Protein AF-A0A2J8TVY1-F1 (afdb_monomer)

Mean predicted aligned error: 2.94 Å

Radius of gyration: 14.37 Å; Cα contacts (8 Å, |Δi|>4): 153; chains: 1; bounding box: 36×35×36 Å

Organism: Pongo abelii (NCBI:txid9601)

Solvent-accessible surface area (backbone atoms only — not comparable to full-atom values): 6841 Å² total; per-residue (Å²): 133,93,77,74,78,48,88,87,83,74,65,46,99,85,71,47,61,60,47,99,72,39,64,77,60,78,91,54,66,66,58,52,52,49,53,50,49,67,54,39,65,48,96,45,90,93,34,29,12,31,40,62,41,47,50,67,60,62,70,55,46,56,70,96,60,53,50,56,77,74,36,48,36,33,36,33,39,83,81,62,92,63,48,57,92,68,41,75,35,62,24,68,42,70,69,51,44,56,57,50,47,66,38,71,82,36,43,72,37,44,62,48,42,59

Foldseek 3Di:
DDADADDDADADPVRDGDDPLHGPDDDPPVSVVVVLCVQQDFPDPQAGAEEEDEPSNQVSPPPVCPPPPNYQYEYADCPDPADPPRHNYYDPDPVRVVVVCPPPVNVVRHRHYD

Sequence (114 aa):
MVRLLNCIVAVSQNMGIGKNGDLPWPPLRNEFRYFQRMTTTSSVEGKQNLVIMGRKTWFSIPEKNRPLKDRINLVLSRELKEPPQGAHFLARSLDDALKLTERPELANKVDMIW

Structure (mmCIF, N/CA/C/O backbone):
data_AF-A0A2J8TVY1-F1
#
_entry.id   AF-A0A2J8TVY1-F1
#
loop_
_atom_site.group_PDB
_atom_site.id
_atom_site.type_symbol
_atom_site.label_atom_id
_atom_site.label_alt_id
_atom_site.label_comp_id
_atom_site.label_asym_id
_atom_site.label_entity_id
_atom_site.label_seq_id
_atom_site.pdbx_PDB_ins_code
_atom_site.Cartn_x
_atom_site.Cartn_y
_atom_site.Cartn_z
_atom_site.occupancy
_atom_site.B_iso_or_equiv
_atom_site.auth_seq_id
_atom_site.auth_comp_id
_atom_site.auth_asym_id
_atom_site.auth_atom_id
_atom_site.pdbx_PDB_model_num
ATOM 1 N N . MET A 1 1 ? -1.211 7.653 20.668 1.00 57.88 1 MET A N 1
ATOM 2 C CA . MET A 1 1 ? -1.234 6.174 20.733 1.00 57.88 1 MET A CA 1
ATOM 3 C C . MET A 1 1 ? -0.339 5.690 19.608 1.00 57.88 1 MET A C 1
ATOM 5 O O . MET A 1 1 ? -0.562 6.118 18.487 1.00 57.88 1 MET A O 1
ATOM 9 N N . VAL A 1 2 ? 0.703 4.907 19.887 1.00 65.62 2 VAL A N 1
ATOM 10 C CA . VAL A 1 2 ? 1.638 4.453 18.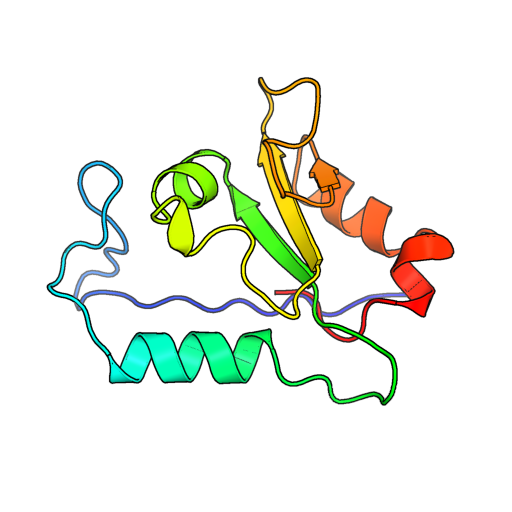841 1.00 65.62 2 VAL A CA 1
ATOM 11 C C . VAL A 1 2 ? 0.941 3.380 17.999 1.00 65.62 2 VAL A C 1
ATOM 13 O O . VAL A 1 2 ? 0.500 2.375 18.551 1.00 65.62 2 VAL A O 1
ATOM 16 N N . ARG A 1 3 ? 0.808 3.596 16.684 1.00 80.44 3 ARG A N 1
ATOM 17 C CA . ARG A 1 3 ? 0.339 2.573 15.734 1.00 80.44 3 ARG A CA 1
ATOM 18 C C . ARG A 1 3 ? 1.541 1.882 15.092 1.00 80.44 3 ARG A C 1
ATOM 20 O O . ARG A 1 3 ? 2.501 2.551 14.719 1.00 80.44 3 ARG A O 1
ATOM 27 N N . LEU A 1 4 ? 1.486 0.557 14.958 1.00 90.94 4 LEU A N 1
ATOM 28 C CA . LEU A 1 4 ? 2.494 -0.201 14.213 1.00 90.94 4 LEU A CA 1
ATOM 29 C C . LEU A 1 4 ? 2.363 0.062 12.707 1.00 90.94 4 LEU A C 1
ATOM 31 O O . LEU A 1 4 ? 1.257 0.048 12.165 1.00 90.94 4 LEU A O 1
ATOM 35 N N . LEU A 1 5 ? 3.507 0.252 12.047 1.00 94.94 5 LEU A N 1
ATOM 36 C CA . LEU A 1 5 ? 3.633 0.289 10.593 1.00 94.94 5 LEU A CA 1
ATOM 37 C C . LEU A 1 5 ? 4.208 -1.047 10.119 1.00 94.94 5 LEU A C 1
ATOM 39 O O . LEU A 1 5 ? 5.316 -1.416 10.509 1.00 94.94 5 LEU A O 1
ATOM 43 N N . ASN A 1 6 ? 3.460 -1.763 9.284 1.00 96.69 6 ASN A N 1
ATOM 44 C CA . ASN A 1 6 ? 3.899 -3.021 8.693 1.00 96.69 6 ASN A CA 1
ATOM 45 C C . ASN A 1 6 ? 4.484 -2.754 7.308 1.00 96.69 6 ASN A C 1
ATOM 47 O O . ASN A 1 6 ? 3.893 -2.026 6.523 1.00 96.69 6 ASN A O 1
ATOM 51 N N . CYS A 1 7 ? 5.611 -3.379 6.97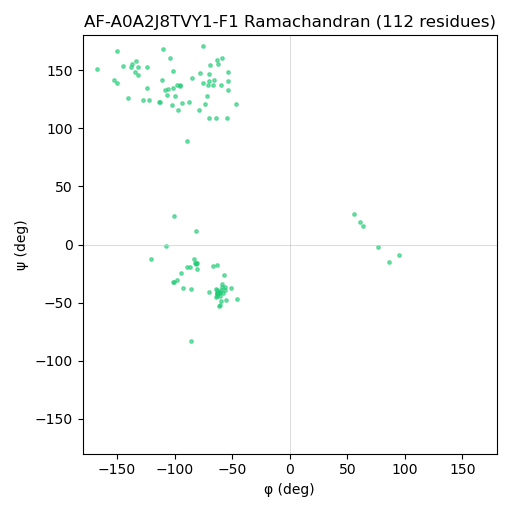8 1.00 96.94 7 CYS A N 1
ATOM 52 C CA . CYS A 1 7 ? 6.196 -3.290 5.642 1.00 96.94 7 CYS A CA 1
ATOM 53 C C . CYS A 1 7 ? 6.017 -4.620 4.909 1.00 96.94 7 CYS A C 1
ATOM 55 O O . CYS A 1 7 ? 6.338 -5.679 5.448 1.00 96.94 7 CYS A O 1
ATOM 57 N N . ILE A 1 8 ? 5.563 -4.565 3.656 1.00 97.38 8 ILE A N 1
ATOM 58 C CA . ILE A 1 8 ? 5.476 -5.728 2.770 1.00 97.38 8 ILE A CA 1
ATOM 59 C C . ILE A 1 8 ? 6.184 -5.430 1.448 1.00 97.38 8 ILE A C 1
ATOM 61 O O . ILE A 1 8 ? 5.890 -4.445 0.774 1.00 97.38 8 ILE A O 1
ATOM 65 N N . VAL A 1 9 ? 7.152 -6.270 1.082 1.00 96.88 9 VAL A N 1
ATOM 66 C CA . VAL A 1 9 ? 7.985 -6.073 -0.108 1.00 96.88 9 VAL A CA 1
ATOM 67 C C . VAL A 1 9 ? 8.440 -7.418 -0.668 1.00 96.88 9 VAL A C 1
ATOM 69 O O . VAL A 1 9 ? 8.802 -8.317 0.085 1.00 96.88 9 VAL A O 1
ATOM 72 N N . ALA A 1 10 ? 8.426 -7.545 -1.995 1.00 96.19 10 ALA A N 1
ATOM 73 C CA . ALA A 1 10 ? 9.116 -8.612 -2.711 1.00 96.19 10 ALA A CA 1
ATOM 74 C C . ALA A 1 10 ? 10.458 -8.068 -3.214 1.00 96.19 10 ALA A C 1
ATOM 76 O O . ALA A 1 10 ? 10.522 -6.934 -3.694 1.00 96.19 10 ALA A O 1
ATOM 77 N N . VAL A 1 11 ? 11.521 -8.860 -3.092 1.00 96.88 11 VAL A N 1
ATOM 78 C CA . VAL A 1 11 ? 12.893 -8.454 -3.426 1.00 96.88 11 VAL A CA 1
ATOM 79 C C . VAL A 1 11 ? 13.561 -9.515 -4.298 1.00 96.88 11 VAL A C 1
ATOM 81 O O . VAL A 1 11 ? 13.318 -10.711 -4.135 1.00 96.88 11 VAL A O 1
ATOM 84 N N . SER A 1 12 ? 14.422 -9.095 -5.222 1.00 95.44 12 SER A N 1
ATOM 85 C CA . SER A 1 12 ? 15.349 -9.996 -5.909 1.00 95.44 12 SER A CA 1
ATOM 86 C C . SER A 1 12 ? 16.515 -10.380 -4.989 1.00 95.44 12 SER A C 1
ATOM 88 O O . SER A 1 12 ? 16.723 -9.781 -3.934 1.00 95.44 12 SER A O 1
ATOM 90 N N . GLN A 1 13 ? 17.334 -11.345 -5.415 1.00 94.81 13 GLN A N 1
ATOM 91 C CA . GLN A 1 13 ? 18.514 -11.800 -4.659 1.00 94.81 13 GLN A CA 1
ATOM 92 C C . GLN A 1 13 ? 19.515 -10.676 -4.341 1.00 94.81 13 GLN A C 1
ATOM 94 O O . GLN A 1 13 ? 20.230 -10.751 -3.350 1.00 94.81 13 GLN A O 1
ATOM 99 N N . ASN A 1 14 ? 19.551 -9.621 -5.158 1.00 96.00 14 ASN A N 1
ATOM 100 C CA . ASN A 1 14 ? 20.378 -8.432 -4.955 1.00 96.00 14 ASN A CA 1
ATOM 101 C C . ASN A 1 14 ? 19.599 -7.239 -4.363 1.00 96.00 14 ASN A C 1
ATOM 103 O O . ASN A 1 14 ? 19.990 -6.096 -4.584 1.00 96.00 14 ASN A O 1
ATOM 107 N N . MET A 1 15 ? 18.493 -7.487 -3.649 1.00 96.44 15 MET A N 1
ATOM 108 C CA . MET A 1 15 ? 17.649 -6.467 -2.998 1.00 96.44 15 MET A CA 1
ATOM 109 C C . MET A 1 15 ? 16.962 -5.475 -3.957 1.00 96.44 15 MET A C 1
ATOM 111 O O . MET A 1 15 ? 16.462 -4.431 -3.538 1.00 96.44 15 MET A O 1
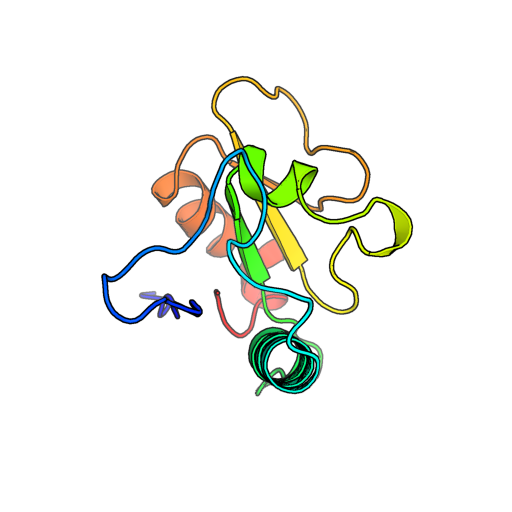ATOM 115 N N . GLY A 1 16 ? 16.901 -5.792 -5.250 1.00 97.00 16 GLY A N 1
ATOM 116 C CA . GLY A 1 16 ? 16.164 -5.011 -6.238 1.00 97.00 16 GLY A CA 1
ATOM 117 C C . GLY A 1 16 ? 14.652 -5.228 -6.124 1.00 97.00 16 GLY A C 1
ATOM 118 O O . GLY A 1 16 ? 14.188 -6.353 -5.957 1.00 97.00 16 GLY A O 1
ATOM 119 N N . ILE A 1 17 ? 13.874 -4.149 -6.250 1.00 96.94 17 ILE A N 1
ATOM 120 C CA . ILE A 1 17 ? 12.400 -4.180 -6.117 1.00 96.94 17 ILE A CA 1
ATOM 121 C C . ILE A 1 17 ? 11.655 -3.696 -7.367 1.00 96.94 17 ILE A C 1
ATOM 123 O O . ILE A 1 17 ? 10.442 -3.853 -7.474 1.00 96.94 17 ILE A O 1
ATOM 127 N N . GLY A 1 18 ? 12.366 -3.079 -8.310 1.00 95.50 18 GLY A N 1
ATOM 128 C CA . GLY A 1 18 ? 11.769 -2.434 -9.472 1.00 95.50 18 GLY A CA 1
ATOM 129 C C . GLY A 1 18 ? 12.806 -2.082 -10.528 1.00 95.50 18 GLY A C 1
ATOM 130 O O . GLY A 1 18 ? 13.964 -1.811 -10.208 1.00 95.50 18 GLY A O 1
ATOM 131 N N . LYS A 1 19 ? 12.386 -2.063 -11.792 1.00 95.00 19 LYS A N 1
ATOM 132 C CA . LYS A 1 19 ? 13.182 -1.597 -12.930 1.00 95.00 19 LYS A CA 1
ATOM 133 C C . LYS A 1 19 ? 12.270 -0.823 -13.877 1.00 95.00 19 LYS A C 1
ATOM 135 O O . LYS A 1 19 ? 11.230 -1.327 -14.273 1.00 95.00 19 LYS A O 1
ATOM 140 N N . ASN A 1 20 ? 12.650 0.409 -14.217 1.00 93.69 20 ASN A N 1
ATOM 141 C CA . ASN A 1 20 ? 11.898 1.292 -15.124 1.00 93.69 20 ASN A CA 1
ATOM 142 C C . ASN A 1 20 ? 10.428 1.560 -14.727 1.00 93.69 20 ASN A C 1
ATOM 144 O O . ASN A 1 20 ? 9.618 1.896 -15.579 1.00 93.69 20 ASN A O 1
ATOM 148 N N . GLY A 1 21 ? 10.093 1.472 -13.435 1.00 91.00 21 GLY A N 1
ATOM 149 C CA . GLY A 1 21 ? 8.728 1.687 -12.932 1.00 91.00 21 GLY A CA 1
ATOM 1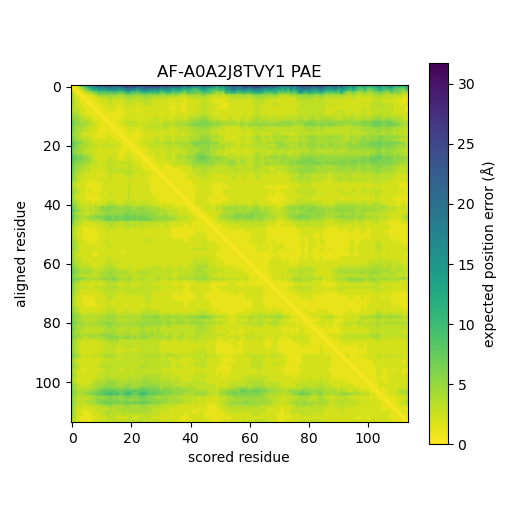50 C C . GLY A 1 21 ? 7.901 0.410 -12.776 1.00 91.00 21 GLY A C 1
ATOM 151 O O . GLY A 1 21 ? 6.859 0.460 -12.128 1.00 91.00 21 GLY A O 1
ATOM 152 N N . ASP A 1 22 ? 8.407 -0.722 -13.264 1.00 92.62 22 ASP A N 1
ATOM 153 C CA . ASP A 1 22 ? 7.753 -2.024 -13.193 1.00 92.62 22 ASP A CA 1
ATOM 154 C C . ASP A 1 22 ? 8.473 -2.978 -12.235 1.00 92.62 22 ASP A C 1
ATOM 156 O O . ASP A 1 22 ? 9.604 -2.738 -11.799 1.00 92.62 22 ASP A O 1
ATOM 160 N N . LEU A 1 23 ? 7.815 -4.096 -11.922 1.00 93.88 23 LEU A N 1
ATOM 161 C CA . LEU A 1 23 ? 8.447 -5.211 -11.221 1.00 93.88 23 LEU A CA 1
ATOM 162 C C . LEU A 1 23 ? 9.511 -5.852 -12.130 1.00 93.88 23 LEU A C 1
ATOM 164 O O . LEU A 1 23 ? 9.248 -6.065 -13.314 1.00 93.88 23 LEU A O 1
ATOM 168 N N . PRO A 1 24 ? 10.701 -6.209 -11.614 1.00 94.06 24 PRO A N 1
ATOM 169 C CA . PRO A 1 24 ? 11.800 -6.705 -12.440 1.00 94.06 24 PRO A CA 1
ATOM 170 C C . PRO A 1 24 ? 11.667 -8.202 -12.782 1.00 94.06 24 PRO A C 1
ATOM 172 O O . PRO A 1 24 ? 12.617 -8.810 -13.270 1.00 94.06 24 PRO A O 1
ATOM 175 N N . TRP A 1 25 ? 10.502 -8.800 -12.522 1.00 94.00 25 TRP A N 1
ATOM 176 C CA . TRP A 1 25 ? 10.179 -10.207 -12.752 1.00 94.00 25 TRP A CA 1
ATOM 177 C C . TRP A 1 25 ? 8.809 -10.359 -13.435 1.00 94.00 25 TRP A C 1
ATOM 179 O O . TRP A 1 25 ? 7.958 -9.472 -13.322 1.00 94.00 25 TRP A O 1
ATOM 189 N N . PRO A 1 26 ? 8.551 -11.499 -14.109 1.00 93.50 26 PRO A N 1
ATOM 190 C CA . PRO A 1 26 ? 7.224 -11.828 -14.625 1.00 93.50 26 PRO A CA 1
ATOM 191 C C . PRO A 1 26 ? 6.164 -11.884 -13.511 1.00 93.50 26 PRO A C 1
ATOM 193 O O . PRO A 1 26 ? 6.512 -12.077 -12.347 1.00 93.50 26 PRO A O 1
ATOM 196 N N . PRO A 1 27 ? 4.860 -11.787 -13.828 1.00 92.00 27 PRO A N 1
ATOM 197 C CA . PRO A 1 27 ? 3.802 -11.822 -12.819 1.00 92.00 27 PRO A CA 1
ATOM 198 C C . PRO A 1 27 ? 3.850 -13.066 -11.912 1.00 92.00 27 PRO A C 1
ATOM 200 O O . PRO A 1 27 ? 3.490 -14.174 -12.314 1.00 92.00 27 PRO A O 1
ATOM 203 N N . LEU A 1 28 ? 4.226 -12.865 -10.647 1.00 95.12 28 LEU A N 1
ATOM 204 C CA . LEU A 1 28 ? 4.296 -13.916 -9.631 1.00 95.12 28 LEU A CA 1
ATOM 205 C C . LEU A 1 28 ? 2.943 -14.044 -8.923 1.00 95.12 28 LEU A C 1
ATOM 207 O O . LEU A 1 28 ? 2.672 -13.385 -7.921 1.00 95.12 28 LEU A O 1
ATOM 211 N N . ARG A 1 29 ? 2.050 -14.883 -9.461 1.00 94.50 29 ARG A N 1
ATOM 212 C CA . ARG A 1 29 ? 0.657 -14.994 -8.977 1.00 94.50 29 ARG A CA 1
ATOM 213 C C . ARG A 1 29 ? 0.548 -15.326 -7.484 1.00 94.50 29 ARG A C 1
ATOM 215 O O . ARG A 1 29 ? -0.353 -14.818 -6.823 1.00 94.50 29 ARG A O 1
ATOM 222 N N . ASN A 1 30 ? 1.441 -16.164 -6.958 1.00 96.50 30 ASN A N 1
ATOM 223 C CA . ASN A 1 30 ? 1.431 -16.539 -5.542 1.00 96.50 30 ASN A CA 1
ATOM 224 C C . ASN A 1 30 ? 1.840 -15.369 -4.638 1.00 96.50 30 ASN A C 1
ATOM 226 O O . ASN A 1 30 ? 1.162 -15.130 -3.641 1.00 96.50 30 ASN A O 1
ATOM 230 N N . GLU A 1 31 ? 2.843 -14.586 -5.041 1.00 95.62 31 GLU A N 1
ATOM 231 C CA . GLU A 1 31 ? 3.249 -13.366 -4.329 1.00 95.62 31 GLU A CA 1
ATOM 232 C C . GLU A 1 31 ? 2.130 -12.323 -4.322 1.00 95.62 31 GLU A C 1
ATOM 234 O O . GLU A 1 31 ? 1.817 -11.749 -3.282 1.00 95.62 31 GLU A O 1
ATOM 239 N N . PHE A 1 32 ? 1.430 -12.133 -5.447 1.00 94.50 32 PHE A N 1
ATOM 240 C CA . PHE A 1 32 ? 0.273 -11.234 -5.483 1.00 94.50 32 PHE A CA 1
ATOM 241 C C . PHE A 1 32 ? -0.857 -11.691 -4.557 1.00 94.50 32 PHE A C 1
ATOM 243 O O . PHE A 1 32 ? -1.429 -10.864 -3.849 1.00 94.50 32 PHE A O 1
ATOM 250 N N . ARG A 1 33 ? -1.163 -12.994 -4.515 1.00 96.56 33 ARG A N 1
ATOM 251 C CA . ARG A 1 33 ? -2.156 -13.546 -3.577 1.00 96.56 33 ARG A CA 1
ATOM 252 C C . ARG A 1 33 ? -1.724 -13.360 -2.126 1.00 96.56 33 ARG A C 1
ATOM 254 O O . ARG A 1 33 ? -2.567 -13.066 -1.283 1.00 96.56 33 ARG A O 1
ATOM 261 N N . TYR A 1 34 ? -0.434 -13.531 -1.834 1.00 97.62 34 TYR A N 1
ATOM 262 C CA . TYR A 1 34 ? 0.126 -13.278 -0.510 1.00 97.62 34 TYR A CA 1
ATOM 263 C C . TYR A 1 34 ? -0.055 -11.806 -0.123 1.00 97.62 34 TYR A C 1
ATOM 265 O O . TYR A 1 34 ? -0.686 -11.523 0.891 1.00 97.62 34 TYR A O 1
ATOM 273 N N . PHE A 1 35 ? 0.383 -10.875 -0.977 1.00 97.50 35 PHE A N 1
ATOM 274 C CA . PHE A 1 35 ? 0.205 -9.437 -0.776 1.00 97.50 35 PHE A CA 1
ATOM 275 C C . PHE A 1 35 ? -1.264 -9.056 -0.565 1.00 97.50 35 PHE A C 1
ATOM 277 O O . PHE A 1 35 ? -1.590 -8.340 0.381 1.00 97.50 35 PHE A O 1
ATOM 284 N N . GLN A 1 36 ? -2.169 -9.557 -1.413 1.00 97.00 36 GLN A N 1
ATOM 285 C CA . GLN A 1 36 ? -3.604 -9.307 -1.283 1.00 97.00 36 GLN A CA 1
ATOM 286 C C . GLN A 1 36 ? -4.140 -9.815 0.053 1.00 97.00 36 GLN A C 1
ATOM 288 O O . GLN A 1 36 ? -4.813 -9.058 0.743 1.00 97.00 36 GLN A O 1
ATOM 293 N N . ARG A 1 37 ? -3.816 -11.052 0.442 1.00 97.50 37 ARG A N 1
ATOM 294 C CA . ARG A 1 37 ? -4.264 -11.625 1.714 1.00 97.50 37 ARG A CA 1
ATOM 295 C C . ARG A 1 37 ? -3.757 -10.808 2.901 1.00 97.50 37 ARG A C 1
ATOM 297 O O . ARG A 1 37 ? -4.564 -10.380 3.713 1.00 97.50 37 ARG A O 1
ATOM 304 N N . MET A 1 38 ? -2.455 -10.537 2.969 1.00 97.81 38 MET A N 1
ATOM 305 C CA . MET A 1 38 ? -1.864 -9.793 4.089 1.00 97.81 38 MET A CA 1
ATOM 306 C C . MET A 1 38 ? -2.448 -8.386 4.213 1.00 97.81 38 MET A C 1
ATOM 308 O O . MET A 1 38 ? -2.819 -7.959 5.300 1.00 97.81 38 MET A O 1
ATOM 312 N N . THR A 1 39 ? -2.585 -7.680 3.090 1.00 97.75 39 THR A N 1
ATOM 313 C CA . THR A 1 39 ? -3.052 -6.289 3.111 1.00 97.75 39 THR A CA 1
ATOM 314 C C . THR A 1 39 ? -4.567 -6.153 3.206 1.00 97.75 39 THR A C 1
ATOM 316 O O . THR A 1 39 ? -5.019 -5.071 3.545 1.00 97.75 39 THR A O 1
ATOM 319 N N . THR A 1 40 ? -5.363 -7.195 2.944 1.00 97.69 40 THR A N 1
ATOM 320 C CA . THR A 1 40 ? -6.841 -7.115 2.984 1.00 97.69 40 THR A CA 1
ATOM 321 C C . THR A 1 40 ? -7.433 -7.683 4.273 1.00 97.69 40 THR A C 1
ATOM 323 O O . THR A 1 40 ? -8.455 -7.190 4.739 1.00 97.69 40 THR A O 1
ATOM 326 N N . THR A 1 41 ? -6.809 -8.700 4.875 1.00 96.06 41 THR A N 1
ATOM 327 C CA . THR A 1 41 ? -7.332 -9.333 6.092 1.00 96.06 41 THR A CA 1
ATOM 328 C C . THR A 1 41 ? -7.213 -8.387 7.287 1.00 96.06 41 THR A C 1
ATOM 330 O O . THR A 1 41 ? -6.109 -8.147 7.777 1.00 96.06 41 THR A O 1
ATOM 333 N N . SER A 1 42 ? -8.344 -7.865 7.764 1.00 94.06 42 SER A N 1
ATOM 334 C CA . SER A 1 42 ? -8.416 -7.142 9.036 1.00 94.06 42 SER A CA 1
ATOM 335 C C . SER A 1 42 ? -8.598 -8.124 10.196 1.00 94.06 42 SER A C 1
ATOM 337 O O . SER A 1 42 ? -9.286 -9.135 10.075 1.00 94.06 42 SER A O 1
ATOM 339 N N . SER A 1 43 ? -7.959 -7.817 11.319 1.00 93.06 43 SER A N 1
ATOM 340 C CA . SER A 1 43 ? -8.101 -8.490 12.608 1.00 93.06 43 SER A CA 1
ATOM 341 C C . SER A 1 43 ? -9.303 -8.002 13.427 1.00 93.06 43 SER A C 1
ATOM 343 O O . SER A 1 43 ? -9.667 -8.648 14.408 1.00 93.06 43 SER A O 1
ATOM 345 N N . VAL A 1 44 ? -9.928 -6.886 13.033 1.00 93.75 44 VAL A N 1
ATOM 346 C CA . VAL A 1 44 ? -11.054 -6.268 13.743 1.00 93.75 44 VAL A CA 1
ATOM 347 C C . VAL A 1 44 ? -12.261 -6.163 12.818 1.00 93.75 44 VAL A C 1
ATOM 349 O O . VAL A 1 44 ? -12.196 -5.560 11.748 1.00 93.75 44 VAL A O 1
ATOM 352 N N . GLU A 1 45 ? -13.393 -6.718 13.248 1.00 93.00 45 GLU A N 1
ATOM 353 C CA . GLU A 1 45 ? -14.637 -6.661 12.481 1.00 93.00 45 GLU A CA 1
ATOM 354 C C . GLU A 1 45 ? -15.082 -5.210 12.224 1.00 93.00 45 GLU A C 1
ATOM 356 O O . GLU A 1 45 ? -14.996 -4.340 13.093 1.00 93.00 45 GLU A O 1
ATOM 361 N N . GLY A 1 46 ? -15.531 -4.938 10.996 1.00 92.88 46 GLY A N 1
ATOM 362 C CA . GLY A 1 46 ? -15.964 -3.606 10.564 1.00 92.88 46 GLY A CA 1
ATOM 363 C C . GLY A 1 46 ? -14.829 -2.619 10.263 1.00 92.88 46 GLY A C 1
ATOM 364 O O . GLY A 1 46 ? -15.109 -1.503 9.821 1.00 92.88 46 GLY A O 1
ATOM 365 N N . LYS A 1 47 ? -13.562 -3.008 10.456 1.00 95.69 47 LYS A N 1
ATOM 366 C CA . LYS A 1 47 ? -12.398 -2.196 10.089 1.00 95.69 47 LYS A CA 1
ATOM 367 C C . LYS A 1 47 ? -11.725 -2.701 8.819 1.00 95.69 47 LYS A C 1
ATOM 369 O O . LYS A 1 47 ? -11.906 -3.833 8.381 1.00 95.69 47 LYS A O 1
ATOM 374 N N . GLN A 1 48 ? -10.950 -1.814 8.207 1.00 97.06 48 GLN A N 1
ATOM 375 C CA . GLN A 1 48 ? -10.161 -2.098 7.017 1.00 97.06 48 GLN A CA 1
ATOM 376 C C . GLN A 1 48 ? -8.696 -1.784 7.273 1.00 97.06 48 GLN A C 1
ATOM 378 O O . GLN A 1 48 ? -8.343 -0.892 8.045 1.00 97.06 48 GLN A O 1
ATOM 383 N N . ASN A 1 49 ? -7.833 -2.485 6.556 1.00 97.81 49 ASN A N 1
ATOM 384 C CA . ASN A 1 49 ? -6.426 -2.142 6.511 1.00 97.81 49 ASN A CA 1
ATOM 385 C C . ASN A 1 49 ? -6.198 -0.948 5.577 1.00 97.81 49 ASN A C 1
ATOM 387 O O . ASN A 1 49 ? -6.890 -0.769 4.566 1.00 97.81 49 ASN A O 1
ATOM 391 N N . LEU A 1 50 ? -5.199 -0.140 5.915 1.00 97.94 50 LEU A N 1
ATOM 392 C CA . LEU A 1 50 ? -4.747 0.992 5.120 1.00 97.94 50 LEU A CA 1
ATOM 393 C C . LEU A 1 50 ? -3.423 0.639 4.450 1.00 97.94 50 LEU A C 1
ATOM 395 O O . LEU A 1 50 ? -2.532 0.121 5.110 1.00 97.94 50 LEU A O 1
ATOM 399 N N . VAL A 1 51 ? -3.305 0.931 3.156 1.00 98.38 51 VAL A N 1
ATOM 400 C CA . VAL A 1 51 ? -2.079 0.761 2.366 1.00 98.38 51 VAL A CA 1
ATOM 401 C C . VAL A 1 51 ? -1.536 2.124 1.951 1.00 98.38 51 VAL A C 1
ATOM 403 O O . VAL A 1 51 ? -2.226 2.910 1.293 1.00 98.38 51 VAL A O 1
ATOM 406 N N . ILE A 1 52 ? -0.293 2.400 2.332 1.00 98.44 52 ILE A N 1
ATOM 407 C CA . ILE A 1 52 ? 0.462 3.599 1.989 1.00 98.44 52 ILE A CA 1
ATOM 408 C C . ILE A 1 52 ? 1.398 3.262 0.833 1.00 98.44 52 ILE A C 1
ATOM 410 O O . ILE A 1 52 ? 2.185 2.322 0.890 1.00 98.44 52 ILE A O 1
ATOM 414 N N . MET A 1 53 ? 1.357 4.053 -0.236 1.00 98.44 53 MET A N 1
ATOM 415 C CA . MET A 1 53 ? 2.288 3.873 -1.349 1.00 98.44 53 MET A CA 1
ATOM 416 C C . MET A 1 53 ? 2.702 5.193 -1.984 1.00 98.44 53 MET A C 1
ATOM 418 O O . MET A 1 53 ? 1.970 6.179 -1.968 1.00 98.44 53 MET A O 1
ATOM 422 N N . GLY A 1 54 ? 3.886 5.217 -2.592 1.00 98.31 54 GLY A N 1
ATOM 423 C CA . GLY A 1 54 ? 4.343 6.374 -3.355 1.00 98.31 54 GLY A CA 1
ATOM 424 C C . GLY A 1 54 ? 3.544 6.581 -4.644 1.00 98.31 54 GLY A C 1
ATOM 425 O O . GLY A 1 54 ? 3.060 5.628 -5.255 1.00 98.31 54 GLY A O 1
ATOM 426 N N . ARG A 1 55 ? 3.494 7.829 -5.125 1.00 97.94 55 ARG A N 1
ATOM 427 C CA . ARG A 1 55 ? 2.890 8.210 -6.413 1.00 97.94 55 ARG A CA 1
ATOM 428 C C . ARG A 1 55 ? 3.304 7.289 -7.567 1.00 97.94 55 ARG A C 1
ATOM 430 O O . ARG A 1 55 ? 2.461 6.864 -8.346 1.00 97.94 55 ARG A O 1
ATOM 437 N N . LYS A 1 56 ? 4.600 6.991 -7.705 1.00 97.19 56 LYS A N 1
ATOM 438 C CA . LYS A 1 56 ? 5.105 6.143 -8.802 1.00 97.19 56 LYS A CA 1
ATOM 439 C C . LYS A 1 56 ? 4.547 4.718 -8.724 1.00 97.19 56 LYS A C 1
ATOM 441 O O . LYS A 1 56 ? 4.123 4.204 -9.749 1.00 97.19 56 LYS A O 1
ATOM 446 N N . THR A 1 57 ? 4.471 4.142 -7.524 1.00 97.19 57 THR A N 1
ATOM 447 C CA . THR A 1 57 ? 3.853 2.829 -7.282 1.00 97.19 57 THR A CA 1
ATOM 448 C C . THR A 1 57 ? 2.364 2.843 -7.616 1.00 97.19 57 THR A C 1
ATOM 450 O O . THR A 1 57 ? 1.877 1.944 -8.284 1.00 97.19 57 THR A O 1
ATOM 453 N N . TRP A 1 58 ? 1.638 3.895 -7.229 1.00 97.62 58 TRP A N 1
ATOM 454 C CA . TRP A 1 58 ? 0.224 4.035 -7.589 1.00 97.62 58 TRP A CA 1
ATOM 455 C C . TRP A 1 58 ? -0.006 4.015 -9.109 1.00 97.62 58 TRP A C 1
ATOM 457 O O . TRP A 1 58 ? -0.942 3.382 -9.602 1.00 97.62 58 TRP A O 1
ATOM 467 N N . PHE A 1 59 ? 0.855 4.703 -9.866 1.00 96.31 59 PHE A N 1
ATOM 468 C CA . PHE A 1 59 ? 0.737 4.765 -11.322 1.00 96.31 59 PHE A CA 1
ATOM 469 C C . PHE A 1 59 ? 1.287 3.540 -12.059 1.00 96.31 59 PHE A C 1
ATOM 471 O O . PHE A 1 59 ? 0.915 3.364 -13.215 1.00 96.31 59 PHE A O 1
ATOM 478 N N . SER A 1 60 ? 2.097 2.686 -11.423 1.00 94.94 60 SER A N 1
ATOM 479 C CA . SER A 1 60 ? 2.519 1.408 -12.018 1.00 94.94 60 SER A CA 1
ATOM 480 C C . SER A 1 60 ? 1.475 0.296 -11.868 1.00 94.94 60 SER A C 1
ATOM 482 O O . SER A 1 60 ? 1.516 -0.698 -12.591 1.00 94.94 60 SER A O 1
ATOM 484 N N . ILE A 1 61 ? 0.499 0.452 -10.966 1.00 94.19 61 ILE A N 1
ATOM 485 C CA . ILE A 1 61 ? -0.628 -0.480 -10.852 1.00 94.19 61 ILE A CA 1
ATOM 486 C C . ILE A 1 61 ? -1.563 -0.288 -12.063 1.00 94.19 61 ILE A C 1
ATOM 488 O O . ILE A 1 61 ? -2.021 0.836 -12.295 1.00 94.19 61 ILE A O 1
ATOM 492 N N . PRO A 1 62 ? -1.913 -1.363 -12.806 1.00 93.12 62 PRO A N 1
ATOM 493 C CA . PRO A 1 62 ? -2.854 -1.279 -13.922 1.00 93.12 62 PRO A CA 1
ATOM 494 C C . PRO A 1 62 ? -4.179 -0.633 -13.512 1.00 93.12 62 PRO A C 1
ATOM 496 O O . PRO A 1 62 ? -4.707 -0.947 -12.447 1.00 93.12 62 PRO A O 1
ATOM 499 N N . GLU A 1 63 ? -4.764 0.200 -14.376 1.00 94.62 63 GLU A N 1
ATOM 500 C CA . GLU A 1 63 ? -5.950 1.003 -14.030 1.00 94.62 63 GLU A CA 1
ATOM 501 C C . GLU A 1 63 ? -7.133 0.167 -13.530 1.00 94.62 63 GLU A C 1
ATOM 503 O O . GLU A 1 63 ? -7.773 0.515 -12.548 1.00 94.62 63 GLU A O 1
ATOM 508 N N . LYS A 1 64 ? -7.357 -1.004 -14.133 1.00 94.88 64 LYS A N 1
ATOM 509 C CA . LYS A 1 64 ? -8.394 -1.965 -13.716 1.00 94.88 64 LYS A CA 1
ATOM 510 C C . LYS A 1 64 ? -8.201 -2.551 -12.307 1.00 94.88 64 LYS A C 1
ATOM 512 O O . LYS A 1 64 ? -9.129 -3.137 -11.754 1.00 94.88 64 LYS A O 1
ATOM 517 N N . ASN A 1 65 ? -6.990 -2.447 -11.762 1.00 92.88 65 ASN A N 1
ATOM 518 C CA . ASN A 1 65 ? -6.594 -2.996 -10.467 1.00 92.88 65 ASN A CA 1
ATOM 519 C C . ASN A 1 65 ? -6.402 -1.905 -9.396 1.00 92.88 65 ASN A C 1
ATOM 521 O O . ASN A 1 65 ? -6.081 -2.256 -8.260 1.00 92.88 65 ASN A O 1
ATOM 525 N N . ARG A 1 66 ? -6.577 -0.616 -9.735 1.00 95.06 66 ARG A N 1
ATOM 526 C CA . ARG A 1 66 ? -6.570 0.499 -8.775 1.00 95.06 66 ARG A CA 1
ATOM 527 C C . ARG A 1 66 ? -7.983 1.107 -8.648 1.00 95.06 66 ARG A C 1
ATOM 529 O O . ARG A 1 66 ? -8.664 1.228 -9.661 1.00 95.06 66 ARG A O 1
ATOM 536 N N . PRO A 1 67 ? -8.431 1.511 -7.444 1.00 97.44 67 PRO A N 1
ATOM 537 C CA . PRO A 1 67 ? -7.774 1.295 -6.156 1.00 97.44 67 PRO A CA 1
ATOM 538 C C . PRO A 1 67 ? -7.665 -0.188 -5.806 1.00 97.44 67 PRO A C 1
ATOM 540 O O . PRO A 1 67 ? -8.412 -1.030 -6.309 1.00 97.44 67 PRO A O 1
ATOM 543 N N . LEU A 1 68 ? -6.734 -0.507 -4.909 1.00 97.38 68 LEU A N 1
ATOM 544 C CA . LEU A 1 68 ? -6.656 -1.839 -4.337 1.00 97.38 68 LEU A CA 1
ATOM 545 C C . LEU A 1 68 ? -7.934 -2.093 -3.524 1.00 97.38 68 LEU A C 1
ATOM 547 O O . LEU A 1 68 ? -8.128 -1.473 -2.480 1.00 97.38 68 LEU A O 1
ATOM 551 N N . LYS A 1 69 ? -8.810 -2.972 -4.027 1.00 96.38 69 LYS A N 1
ATOM 552 C CA . LYS A 1 69 ? -10.118 -3.285 -3.421 1.00 96.38 69 LYS A CA 1
ATOM 553 C C . LYS A 1 69 ? -9.990 -3.699 -1.954 1.00 96.38 69 LYS A C 1
ATOM 555 O O . LYS A 1 69 ? -8.970 -4.286 -1.581 1.00 96.38 69 LYS A O 1
ATOM 560 N N . ASP A 1 70 ? -11.023 -3.382 -1.175 1.00 96.25 70 ASP A N 1
ATOM 561 C CA . ASP A 1 70 ? -11.189 -3.737 0.243 1.00 96.25 70 ASP A CA 1
ATOM 562 C C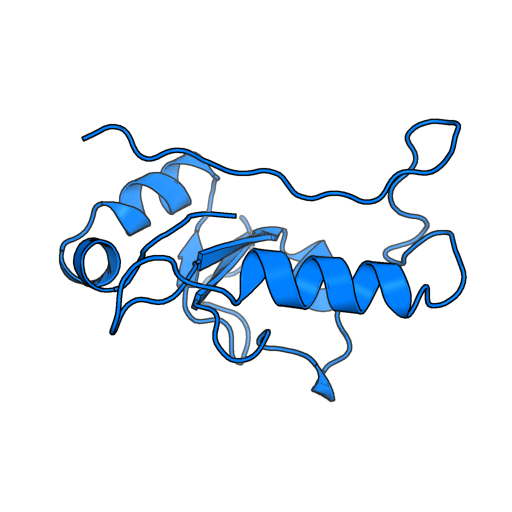 . ASP A 1 70 ? -10.109 -3.180 1.185 1.00 96.25 70 ASP A C 1
ATOM 564 O O . ASP A 1 70 ? -9.940 -3.645 2.309 1.00 96.25 70 ASP A O 1
ATOM 568 N N . ARG A 1 71 ? -9.395 -2.142 0.732 1.00 97.88 71 ARG A N 1
ATOM 569 C CA . ARG A 1 71 ? -8.350 -1.434 1.476 1.00 97.88 71 ARG A CA 1
ATOM 570 C C . ARG A 1 71 ? -8.519 0.069 1.350 1.00 97.88 71 ARG A C 1
ATOM 572 O O . ARG A 1 71 ? -8.896 0.588 0.296 1.00 97.88 71 ARG A O 1
ATOM 579 N N . ILE A 1 72 ? -8.127 0.784 2.395 1.00 97.94 72 ILE A N 1
ATOM 580 C CA . ILE A 1 72 ? -8.003 2.238 2.340 1.00 97.94 72 ILE A CA 1
ATOM 581 C C . ILE A 1 72 ? -6.685 2.560 1.633 1.00 97.94 72 ILE A C 1
ATOM 583 O O . ILE A 1 72 ? -5.613 2.216 2.115 1.00 97.94 72 ILE A O 1
ATOM 587 N N . ASN A 1 73 ? -6.759 3.202 0.470 1.00 98.50 73 ASN A N 1
ATOM 588 C CA . ASN A 1 73 ? -5.581 3.516 -0.345 1.00 98.50 73 ASN A CA 1
ATOM 589 C C . ASN A 1 73 ? -5.123 4.957 -0.084 1.00 98.50 73 ASN A C 1
ATOM 591 O O . ASN A 1 73 ? -5.855 5.895 -0.415 1.00 98.50 73 ASN A O 1
ATOM 595 N N . LEU A 1 74 ? -3.916 5.122 0.461 1.00 98.44 74 LEU A N 1
ATOM 596 C CA . LEU A 1 74 ? -3.280 6.414 0.715 1.00 98.44 74 LEU A CA 1
ATOM 597 C C . LEU A 1 74 ? -2.048 6.573 -0.181 1.00 98.44 74 LEU A C 1
ATOM 599 O O . LEU A 1 74 ? -1.116 5.769 -0.143 1.00 98.44 74 LEU A O 1
ATOM 603 N N . VAL A 1 75 ? -2.033 7.635 -0.984 1.00 98.62 75 VAL A N 1
ATOM 604 C CA . VAL A 1 75 ? -0.925 7.931 -1.897 1.00 98.62 75 VAL A CA 1
ATOM 605 C C . VAL A 1 75 ? -0.033 9.023 -1.316 1.00 98.62 75 VAL A C 1
ATOM 607 O O . VAL A 1 75 ? -0.513 10.053 -0.848 1.00 98.62 75 VAL A O 1
ATOM 610 N N . LEU A 1 76 ? 1.281 8.822 -1.382 1.00 98.62 76 LEU A N 1
ATOM 611 C CA . LEU A 1 76 ? 2.281 9.828 -1.040 1.00 98.62 76 LEU A CA 1
ATOM 612 C C . LEU A 1 76 ? 2.715 10.586 -2.296 1.00 98.62 76 LEU A C 1
ATOM 614 O O . LEU A 1 76 ? 3.240 9.988 -3.241 1.00 98.62 76 LEU A O 1
ATOM 618 N N . SER A 1 77 ? 2.543 11.906 -2.307 1.00 98.38 77 SER A N 1
ATOM 619 C CA . SER A 1 77 ? 3.062 12.767 -3.373 1.00 98.38 77 SER A CA 1
ATOM 620 C C . SER A 1 77 ? 3.329 14.183 -2.884 1.00 98.38 77 SER A C 1
ATOM 622 O O . SER A 1 77 ? 2.545 14.759 -2.138 1.00 98.38 77 SER A O 1
ATOM 624 N N . ARG A 1 78 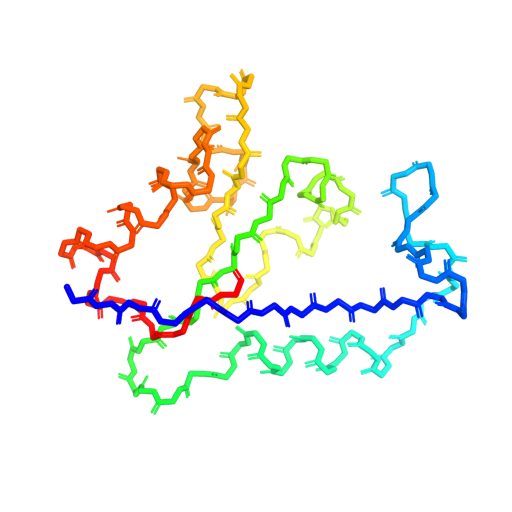? 4.421 14.781 -3.368 1.00 97.19 78 ARG A N 1
ATOM 625 C CA . ARG A 1 78 ? 4.737 16.199 -3.135 1.00 97.19 78 ARG A CA 1
ATOM 626 C C . ARG A 1 78 ? 4.139 17.127 -4.194 1.00 97.19 78 ARG A C 1
ATOM 628 O O . ARG A 1 78 ? 4.029 18.321 -3.927 1.00 97.19 78 ARG A O 1
ATOM 635 N N . GLU A 1 79 ? 3.777 16.581 -5.355 1.00 96.25 79 GLU A N 1
ATOM 636 C CA . GLU A 1 79 ? 3.351 17.316 -6.558 1.00 96.25 79 GLU A CA 1
ATOM 637 C C . GLU A 1 79 ? 1.831 17.316 -6.751 1.00 96.25 79 GLU A C 1
ATOM 639 O O . GLU A 1 79 ? 1.274 18.280 -7.274 1.00 96.25 79 GLU A O 1
ATOM 644 N N . LEU A 1 80 ? 1.154 16.237 -6.338 1.00 96.88 80 LEU A N 1
ATOM 645 C CA . LEU A 1 80 ? -0.302 16.157 -6.448 1.00 96.88 80 LEU A CA 1
ATOM 646 C C . LEU A 1 80 ? -0.942 17.118 -5.445 1.00 96.88 80 LEU A C 1
ATOM 648 O O . LEU A 1 80 ? -0.468 17.253 -4.316 1.00 96.88 80 LEU A O 1
ATOM 652 N N . LYS A 1 81 ? -2.022 17.773 -5.870 1.00 96.31 81 LYS A N 1
ATOM 653 C CA . LYS A 1 81 ? -2.836 18.650 -5.016 1.00 96.31 81 LYS A CA 1
ATOM 654 C C . LYS A 1 81 ? -4.033 17.917 -4.412 1.00 96.31 81 LYS A C 1
ATOM 656 O O . LYS A 1 81 ? -4.498 18.295 -3.345 1.00 96.31 81 LYS A O 1
ATOM 661 N N . GLU A 1 82 ? -4.479 16.853 -5.073 1.00 97.12 82 GLU A N 1
ATOM 662 C CA . GLU A 1 82 ? -5.639 16.045 -4.700 1.00 97.12 82 GLU A CA 1
ATOM 663 C C . GLU A 1 82 ? -5.320 14.549 -4.861 1.00 97.12 82 GLU A C 1
ATOM 665 O O . GLU A 1 82 ? -4.415 14.200 -5.635 1.00 97.12 82 GLU A O 1
ATOM 670 N N . PRO A 1 83 ? -6.014 13.652 -4.132 1.00 97.44 83 PRO A N 1
ATOM 671 C CA . PRO A 1 83 ? -5.869 12.215 -4.327 1.00 97.44 83 PRO A CA 1
ATOM 672 C C . PRO A 1 83 ? -6.089 11.836 -5.799 1.00 97.44 83 PRO A C 1
ATOM 674 O O . PRO A 1 83 ? -7.057 12.293 -6.408 1.00 97.44 83 PRO A O 1
ATOM 677 N N . PRO A 1 84 ? -5.212 11.011 -6.402 1.00 97.19 84 PRO A N 1
ATOM 678 C CA . PRO A 1 84 ? -5.436 10.546 -7.764 1.00 97.19 84 PRO A CA 1
ATOM 679 C C . PRO A 1 84 ? -6.730 9.723 -7.831 1.00 97.19 84 PRO A C 1
ATOM 681 O O . PRO A 1 84 ? -7.145 9.135 -6.835 1.00 97.19 84 PRO A O 1
ATOM 684 N N . GLN A 1 85 ? -7.350 9.651 -9.011 1.00 96.19 85 GLN A N 1
ATOM 685 C CA . GLN A 1 85 ? -8.652 9.005 -9.201 1.00 96.19 85 GLN A CA 1
ATOM 686 C C . GLN A 1 85 ? -8.734 7.624 -8.526 1.00 96.19 85 GLN A C 1
ATOM 688 O O . GLN A 1 85 ? -7.957 6.722 -8.835 1.00 96.19 85 GLN A O 1
ATOM 693 N N . GLY A 1 86 ? -9.694 7.470 -7.611 1.00 95.31 86 GLY A N 1
ATOM 694 C CA . GLY A 1 86 ? -9.947 6.237 -6.862 1.00 95.31 86 GLY A CA 1
ATOM 695 C C . GLY A 1 86 ? -9.114 6.055 -5.587 1.00 95.31 86 GLY A C 1
ATOM 6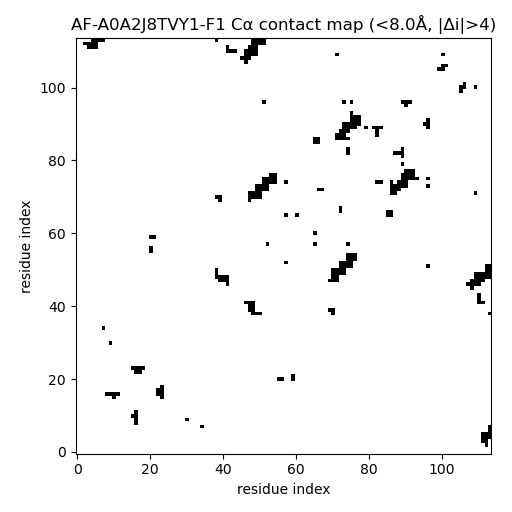96 O O . GLY A 1 86 ? -9.477 5.226 -4.755 1.00 95.31 86 GLY A O 1
ATOM 697 N N . ALA A 1 87 ? -8.030 6.811 -5.382 1.00 97.56 87 ALA A N 1
ATOM 698 C CA . ALA A 1 87 ? -7.347 6.842 -4.090 1.00 97.56 87 ALA A CA 1
ATOM 699 C C . ALA A 1 87 ? -8.215 7.560 -3.049 1.00 97.56 87 ALA A C 1
ATOM 701 O O . ALA A 1 87 ? -8.926 8.510 -3.364 1.00 97.56 87 ALA A O 1
ATOM 702 N N . HIS A 1 88 ? -8.132 7.117 -1.795 1.00 97.50 88 HIS A N 1
ATOM 703 C CA . HIS A 1 88 ? -8.957 7.664 -0.719 1.00 97.50 88 HIS A CA 1
ATOM 704 C C . HIS A 1 88 ? -8.304 8.900 -0.099 1.00 97.50 88 HIS A C 1
ATOM 706 O O . HIS A 1 88 ? -8.984 9.864 0.238 1.00 97.50 88 HIS A O 1
ATOM 712 N N . PHE A 1 89 ? -6.976 8.872 0.046 1.00 97.88 89 PHE A N 1
ATOM 713 C CA . PHE A 1 89 ? -6.220 9.922 0.721 1.00 97.88 89 PHE A CA 1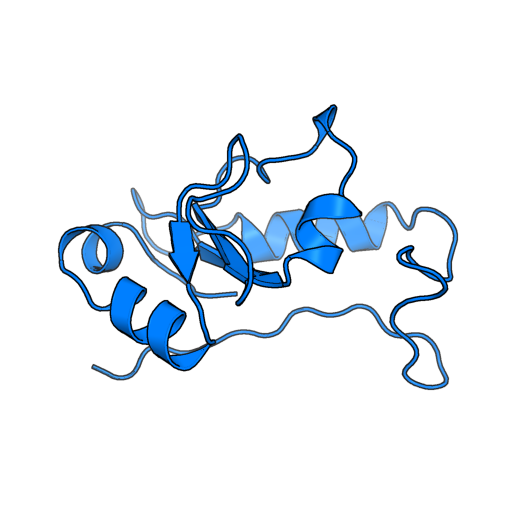
ATOM 714 C C . PHE A 1 89 ? -4.930 10.259 -0.025 1.00 97.88 89 PHE A C 1
ATOM 716 O O . PHE A 1 89 ? -4.332 9.417 -0.701 1.00 97.88 89 PHE A O 1
ATOM 723 N N . LEU A 1 90 ? -4.486 11.501 0.154 1.00 98.31 90 LEU A N 1
ATOM 724 C CA . LEU A 1 90 ? -3.206 12.016 -0.309 1.00 98.31 90 LEU A CA 1
ATOM 725 C C . LEU A 1 90 ? -2.449 12.589 0.890 1.00 98.31 90 LEU A C 1
ATOM 727 O O . LEU A 1 90 ? -3.017 13.355 1.666 1.00 98.31 90 LEU A O 1
ATOM 731 N N . ALA A 1 91 ? -1.164 12.269 1.007 1.00 98.12 91 ALA A N 1
ATOM 732 C CA . ALA A 1 91 ? -0.267 12.898 1.971 1.00 98.12 91 ALA A CA 1
ATOM 733 C C . ALA A 1 91 ? 1.039 13.343 1.301 1.00 98.12 91 ALA A C 1
ATOM 735 O O . ALA A 1 91 ? 1.472 12.766 0.300 1.00 98.12 91 ALA A O 1
ATOM 736 N N . ARG A 1 92 ? 1.691 14.375 1.853 1.00 97.94 92 ARG A N 1
ATOM 737 C CA . ARG A 1 92 ? 2.942 14.922 1.290 1.00 97.94 92 ARG A CA 1
ATOM 738 C C . ARG A 1 92 ? 4.194 14.202 1.787 1.00 97.94 92 ARG A C 1
ATOM 740 O O . ARG A 1 92 ? 5.245 14.281 1.146 1.00 97.94 92 ARG A O 1
ATOM 747 N N . SER A 1 93 ? 4.073 13.491 2.901 1.00 97.62 93 SER A N 1
ATOM 748 C CA . SER A 1 93 ? 5.134 12.729 3.552 1.00 97.62 93 SER A CA 1
ATOM 749 C C . SER A 1 93 ? 4.555 11.516 4.286 1.00 97.62 93 SER A C 1
ATOM 751 O O . SER A 1 93 ? 3.340 11.424 4.479 1.00 97.62 93 SER A O 1
ATOM 753 N N . LEU A 1 94 ? 5.426 10.587 4.690 1.00 96.19 94 LEU A N 1
ATOM 754 C CA . LEU A 1 94 ? 5.026 9.459 5.532 1.00 96.19 94 LEU A CA 1
ATOM 755 C C . LEU A 1 94 ? 4.505 9.949 6.890 1.00 96.19 94 LEU A C 1
ATOM 757 O O . LEU A 1 94 ? 3.470 9.477 7.341 1.00 96.19 94 LEU A O 1
ATOM 761 N N . ASP A 1 95 ? 5.149 10.951 7.489 1.00 95.38 95 ASP A N 1
ATOM 762 C CA . ASP A 1 95 ? 4.711 11.522 8.768 1.00 95.38 95 ASP A CA 1
ATOM 763 C C . ASP A 1 95 ? 3.310 12.136 8.671 1.00 95.38 95 ASP A C 1
ATOM 765 O O . ASP A 1 95 ? 2.479 11.935 9.555 1.00 95.38 95 ASP A O 1
ATOM 769 N N . ASP A 1 96 ? 3.012 12.843 7.575 1.00 95.88 96 ASP A N 1
ATOM 770 C CA . ASP A 1 96 ? 1.669 13.381 7.333 1.00 95.88 96 ASP A CA 1
ATOM 771 C C . ASP A 1 96 ? 0.638 12.260 7.163 1.00 95.88 96 ASP A C 1
ATOM 773 O O . ASP A 1 96 ? -0.483 12.374 7.660 1.00 95.88 96 ASP A O 1
ATOM 777 N N . ALA A 1 97 ? 1.010 11.166 6.490 1.00 96.31 97 ALA A N 1
ATOM 778 C CA . ALA A 1 97 ? 0.150 9.997 6.339 1.00 96.31 97 ALA A CA 1
ATOM 779 C C . ALA A 1 97 ? -0.151 9.338 7.689 1.00 96.31 97 ALA A C 1
ATOM 781 O O . ALA A 1 97 ? -1.308 9.040 7.978 1.00 96.31 97 ALA A O 1
ATOM 782 N N . LEU A 1 98 ? 0.860 9.172 8.542 1.00 94.56 98 LEU A N 1
ATOM 783 C CA . LEU A 1 98 ? 0.685 8.606 9.877 1.00 94.56 98 LEU A CA 1
ATOM 784 C C . LEU A 1 98 ? -0.197 9.511 10.747 1.00 94.56 98 LEU A C 1
ATOM 786 O O . LEU A 1 98 ? -1.171 9.025 11.318 1.00 94.56 98 LEU A O 1
ATOM 790 N N . LYS A 1 99 ? 0.029 10.832 10.744 1.00 94.12 99 LYS A N 1
ATOM 791 C CA . LYS A 1 99 ? -0.844 11.806 11.431 1.00 94.12 99 LYS A CA 1
ATOM 792 C C . LYS A 1 99 ? -2.288 11.771 10.925 1.00 94.12 99 LYS A C 1
ATOM 794 O O . LYS A 1 99 ? -3.220 11.945 11.706 1.00 94.12 99 LYS A O 1
ATOM 799 N N . LEU A 1 100 ? -2.507 11.547 9.625 1.00 94.19 100 LEU A N 1
ATOM 800 C CA . LEU A 1 100 ? -3.855 11.373 9.073 1.00 94.19 100 LEU A CA 1
ATOM 801 C C . LEU A 1 100 ? -4.560 10.163 9.700 1.00 94.19 100 LEU A C 1
ATOM 803 O O . LEU A 1 100 ? -5.735 10.273 10.044 1.00 94.19 100 LEU A O 1
ATOM 807 N N . THR A 1 101 ? -3.851 9.049 9.912 1.00 93.62 101 THR A N 1
ATOM 808 C CA . THR A 1 101 ? -4.436 7.834 10.515 1.00 93.62 101 THR A CA 1
ATOM 809 C C . THR A 1 101 ? -4.849 7.995 11.981 1.00 93.62 101 THR A C 1
ATOM 811 O O . THR A 1 101 ? -5.656 7.213 12.483 1.00 93.62 101 THR A O 1
ATOM 814 N N . GLU A 1 102 ? -4.332 9.015 12.669 1.00 92.00 102 GLU A N 1
ATOM 815 C CA . GLU A 1 102 ? -4.683 9.333 14.057 1.00 92.00 102 GLU A CA 1
ATOM 816 C C . GLU A 1 102 ? -5.975 10.151 14.174 1.00 92.00 102 GLU A C 1
ATOM 818 O O . GLU A 1 102 ? -6.567 10.220 15.252 1.00 92.00 102 GLU A O 1
ATOM 823 N N . ARG A 1 103 ? -6.452 10.752 13.075 1.00 92.62 103 ARG A N 1
ATOM 824 C CA . ARG A 1 103 ? -7.703 11.520 13.077 1.00 92.62 103 ARG A CA 1
ATOM 825 C C . ARG A 1 103 ? -8.890 10.591 13.348 1.00 92.62 103 ARG A C 1
ATOM 827 O O . ARG A 1 103 ? -8.916 9.505 12.772 1.00 92.62 103 ARG A O 1
ATOM 834 N N . PRO A 1 104 ? -9.914 11.009 14.118 1.00 90.38 104 PRO A N 1
ATOM 835 C CA . PRO A 1 104 ? -11.040 10.144 14.497 1.00 90.38 104 PRO A CA 1
ATOM 836 C C . PRO A 1 104 ? -11.713 9.417 13.323 1.00 90.38 104 PRO A C 1
ATOM 838 O O . PRO A 1 104 ? -12.060 8.242 13.430 1.00 90.38 104 PRO A O 1
ATOM 841 N N . GLU A 1 105 ? -11.837 10.090 12.176 1.00 89.25 105 GLU A N 1
ATOM 842 C CA . GLU A 1 105 ? -12.435 9.536 10.955 1.00 89.25 105 GLU A CA 1
ATOM 843 C C . GLU A 1 105 ? -11.713 8.292 10.425 1.00 89.25 105 GLU A C 1
ATOM 845 O O . GLU A 1 105 ? -12.360 7.353 9.960 1.00 89.25 105 GLU A O 1
ATOM 850 N N . LEU A 1 106 ? -10.378 8.288 10.488 1.00 92.00 106 LEU A N 1
ATOM 851 C CA . LEU A 1 106 ? -9.544 7.171 10.054 1.00 92.00 106 LEU A CA 1
ATOM 852 C C . LEU A 1 106 ? -9.235 6.227 11.208 1.00 92.00 106 LEU A C 1
ATOM 854 O O . LEU A 1 106 ? -9.265 5.016 11.021 1.00 92.00 106 LEU A O 1
ATOM 858 N N . ALA A 1 107 ? -9.012 6.747 12.411 1.00 91.44 107 ALA A N 1
ATOM 859 C CA . ALA A 1 107 ? -8.647 5.951 13.570 1.00 91.44 107 ALA A CA 1
ATOM 860 C C . ALA A 1 107 ? -9.701 4.879 13.905 1.00 91.44 107 ALA A C 1
ATOM 862 O O . ALA A 1 107 ? -9.345 3.771 14.322 1.00 91.44 107 ALA A O 1
ATOM 863 N N . ASN A 1 108 ? -10.978 5.196 13.669 1.00 92.44 108 ASN A N 1
ATOM 864 C CA . ASN A 1 108 ? -12.102 4.287 13.883 1.00 92.44 108 ASN A CA 1
ATOM 865 C C . ASN A 1 108 ? -12.297 3.275 12.743 1.00 92.44 108 ASN A C 1
ATOM 867 O O . ASN A 1 108 ? -12.889 2.225 12.975 1.00 92.44 108 ASN A O 1
ATOM 871 N N . LYS A 1 109 ? -11.778 3.556 11.541 1.00 94.56 109 LYS A N 1
ATOM 872 C CA . LYS A 1 109 ? -11.907 2.693 10.352 1.00 94.56 109 LYS A CA 1
ATOM 873 C C . LYS A 1 109 ? -10.686 1.813 10.107 1.00 94.56 109 LYS A C 1
ATOM 875 O O . LYS A 1 109 ? -10.826 0.727 9.557 1.00 94.56 109 LYS A O 1
ATOM 880 N N . VAL A 1 110 ? -9.502 2.290 10.486 1.00 96.19 110 VAL A N 1
ATOM 881 C CA . VAL A 1 110 ? -8.222 1.634 10.216 1.00 96.19 110 VAL A CA 1
ATOM 882 C C . VAL A 1 110 ? -7.893 0.648 11.323 1.00 96.19 110 VAL A C 1
ATOM 884 O O . VAL A 1 110 ? -7.777 1.028 12.496 1.00 96.19 110 VAL A O 1
ATOM 887 N N . ASP A 1 111 ? -7.694 -0.599 10.917 1.00 95.81 111 ASP A N 1
ATOM 888 C CA . ASP A 1 111 ? -7.105 -1.647 11.738 1.00 95.81 111 ASP A CA 1
ATOM 889 C C . ASP A 1 111 ? -5.571 -1.602 11.652 1.00 95.81 111 ASP A C 1
ATOM 891 O O . ASP A 1 111 ? -4.928 -0.934 12.466 1.00 95.81 111 ASP A O 1
ATOM 895 N N . MET A 1 112 ? -4.987 -2.207 10.610 1.00 96.25 112 MET A N 1
ATOM 896 C CA . MET A 1 112 ? -3.541 -2.211 10.374 1.00 96.25 112 MET A CA 1
ATOM 897 C C . MET A 1 112 ? -3.121 -1.204 9.301 1.00 96.25 112 M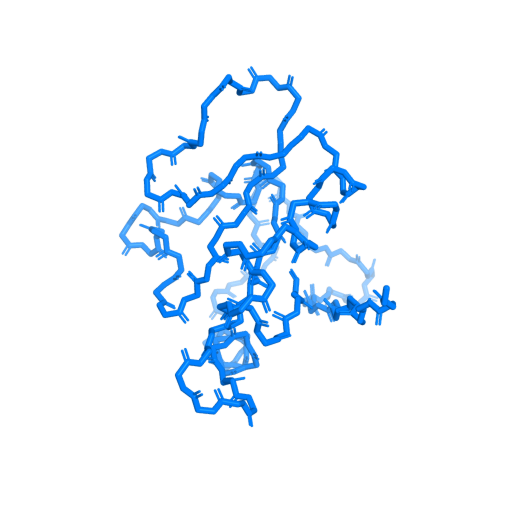ET A C 1
ATOM 899 O O . MET A 1 112 ? -3.857 -0.935 8.348 1.00 96.25 112 MET A O 1
ATOM 903 N N . ILE A 1 113 ? -1.902 -0.681 9.446 1.00 97.00 113 ILE A N 1
ATOM 904 C CA . ILE A 1 113 ? -1.245 0.193 8.469 1.00 97.00 113 ILE A CA 1
ATOM 905 C C . ILE A 1 113 ? -0.137 -0.605 7.778 1.00 97.00 113 ILE A C 1
ATOM 907 O O . ILE A 1 113 ? 0.692 -1.226 8.454 1.00 97.00 113 ILE A O 1
ATOM 911 N N . TRP A 1 114 ? -0.157 -0.574 6.448 1.00 97.00 114 TRP A N 1
ATOM 912 C CA . TRP A 1 114 ? 0.775 -1.211 5.519 1.00 97.00 114 TRP A CA 1
ATOM 913 C C . TRP A 1 114 ? 1.423 -0.181 4.597 1.00 97.00 114 TRP A C 1
ATOM 915 O O . TRP A 1 114 ? 0.761 0.844 4.313 1.00 97.00 114 TRP A O 1
#

Secondary structure (DSSP, 8-state):
-PPPBP------TTS---BTTB-SSS--HHHHHHHHHHHH--SSTT-EEEEEEEHHHHHHS-GGG-S-TTSEEEEE-SS-SSPPTT-SEEESSHHHHHHHHHSHHHHTTEEEE-

Nearest PDB structures (foldseek):
  1u70-assembly1_A  TM=9.816E-01  e=9.463E-19  Mus musculus
  3nxo-assembly1_A  TM=9.794E-01  e=1.236E-18  Homo sapiens
  3oaf-assembly1_A  TM=9.780E-01  e=1.613E-18  Homo sapiens
  3s3v-assembly1_A  TM=9.760E-01  e=2.107E-18  Homo sapiens
  8dfr-assembly1_A  TM=9.905E-01  e=9.766E-18  Gallus gallus

pLDDT: mean 95.06, std 5.13, range [57.88, 98.62]

InterPro domains:
  IPR001796 Dihydrofolate reductase domain [PF00186] (5-103)
  IPR001796 Dihydrofolate reductase domain [PS51330] (4-114)
  IPR001796 Dihydrofolate reductase domain [cd00209] (5-114)
  IPR012259 Dihydrofolate reductase [PTHR48069] (5-114)
  IPR017925 Dihydrofolate reductase conserved site [PS00075] (16-39)
  IPR024072 Dihydrofolate reductase-like domain superfamily [G3DSA:3.40.430.10] (3-114)
  IPR024072 Dihydrofolate reductase-like domain superfamily [SSF53597] (2-103)